Protein AF-A0A931LSV0-F1 (afdb_monomer)

Mean predicted aligned error: 19.26 Å

Organism: Fimbriimonas ginsengisoli (NCBI:txid1005039)

Structure (mmCIF, N/CA/C/O backbone):
data_AF-A0A931LSV0-F1
#
_entry.id   AF-A0A931LSV0-F1
#
loop_
_atom_site.group_PDB
_atom_site.i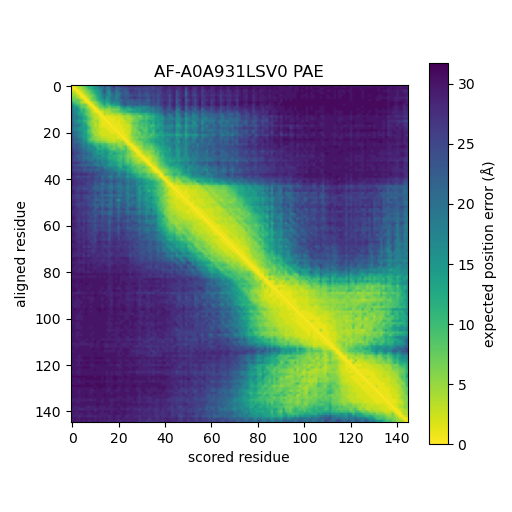d
_atom_site.type_symbol
_atom_site.label_atom_id
_atom_site.label_alt_id
_atom_site.label_comp_id
_atom_site.label_asym_id
_atom_site.label_entity_id
_atom_site.label_seq_id
_atom_site.pdbx_PDB_ins_code
_atom_site.Cartn_x
_atom_site.Cartn_y
_atom_site.Cartn_z
_atom_site.occupancy
_atom_site.B_iso_or_equiv
_atom_site.auth_seq_id
_atom_site.auth_comp_id
_atom_site.auth_asym_id
_atom_site.auth_atom_id
_atom_site.pdbx_PDB_model_num
ATOM 1 N N . MET A 1 1 ? -46.497 -49.890 15.957 1.00 51.28 1 MET A N 1
ATOM 2 C CA . MET A 1 1 ? -47.110 -49.093 17.035 1.00 51.28 1 MET A CA 1
ATOM 3 C C . MET A 1 1 ? -46.335 -47.790 17.133 1.00 51.28 1 MET A C 1
ATOM 5 O O . MET A 1 1 ? -45.161 -47.865 17.470 1.00 51.28 1 MET A O 1
ATOM 9 N N . PRO A 1 2 ? -46.895 -46.647 16.712 1.00 47.38 2 PRO A N 1
ATOM 10 C CA . PRO A 1 2 ? -46.235 -45.358 16.879 1.00 47.38 2 PRO A CA 1
ATOM 11 C C . PRO A 1 2 ? -46.492 -44.816 18.295 1.00 47.38 2 PRO A C 1
ATOM 13 O O . PRO A 1 2 ? -47.642 -44.703 18.708 1.00 47.38 2 PRO A O 1
ATOM 16 N N . GLU A 1 3 ? -45.421 -44.515 19.034 1.00 58.41 3 GLU A N 1
ATOM 17 C CA . GLU A 1 3 ? -45.463 -43.748 20.285 1.00 58.41 3 GLU A CA 1
ATOM 18 C C . GLU A 1 3 ? -45.896 -42.307 19.983 1.00 58.41 3 GLU A C 1
ATOM 20 O O . GLU A 1 3 ? -45.155 -41.527 19.376 1.00 58.41 3 GLU A O 1
ATOM 25 N N . GLU A 1 4 ? -47.107 -41.952 20.404 1.00 56.06 4 GLU A N 1
ATOM 26 C CA . GLU A 1 4 ? -47.554 -40.565 20.476 1.00 56.06 4 GLU A CA 1
ATOM 27 C C . GLU A 1 4 ? -46.750 -39.844 21.562 1.00 56.06 4 GLU A C 1
ATOM 29 O O . GLU A 1 4 ? -46.893 -40.108 22.755 1.00 56.06 4 GLU A O 1
ATOM 34 N N . ARG A 1 5 ? -45.878 -38.921 21.146 1.00 59.91 5 ARG A N 1
ATOM 35 C CA . ARG A 1 5 ? -45.239 -37.990 22.079 1.00 59.91 5 ARG A CA 1
ATOM 36 C C . ARG A 1 5 ? -46.310 -37.043 22.633 1.00 59.91 5 ARG A C 1
ATOM 38 O O . ARG A 1 5 ? -47.065 -36.482 21.833 1.00 59.91 5 ARG A O 1
ATOM 45 N N . PRO A 1 6 ? -46.369 -36.825 23.956 1.00 57.62 6 PRO A N 1
ATOM 46 C CA . PRO A 1 6 ? -47.333 -35.907 24.546 1.00 57.62 6 PRO A CA 1
ATOM 47 C C . PRO A 1 6 ? -47.087 -34.483 24.032 1.00 57.62 6 PRO A C 1
ATOM 49 O O . PRO A 1 6 ? -45.955 -33.991 24.030 1.00 57.62 6 PRO A O 1
ATOM 52 N N . ARG A 1 7 ? -48.161 -33.850 23.545 1.00 65.25 7 ARG A N 1
ATOM 53 C CA . ARG A 1 7 ? -48.168 -32.459 23.079 1.00 65.25 7 ARG A CA 1
ATOM 54 C C . ARG A 1 7 ? -47.848 -31.524 24.253 1.00 65.25 7 ARG A C 1
ATOM 56 O O .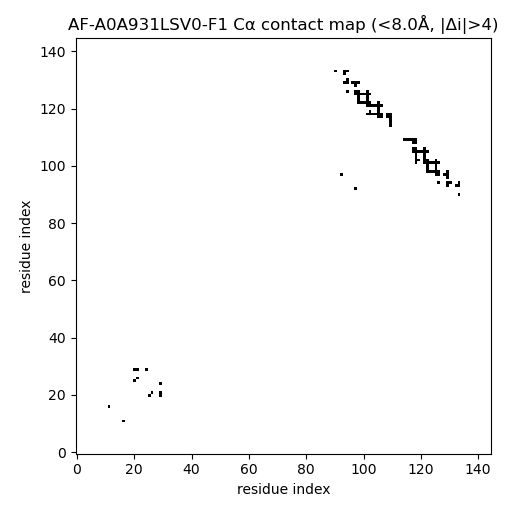 ARG A 1 7 ? -48.385 -31.735 25.339 1.00 65.25 7 ARG A O 1
ATOM 63 N N . PRO A 1 8 ? -46.991 -30.509 24.060 1.00 63.69 8 PRO A N 1
ATOM 64 C CA . PRO A 1 8 ? -46.803 -29.476 25.062 1.00 63.69 8 PRO A CA 1
ATOM 65 C C . PRO A 1 8 ? -48.047 -28.573 25.064 1.00 63.69 8 PRO A C 1
ATOM 67 O O . PRO A 1 8 ? -48.583 -28.297 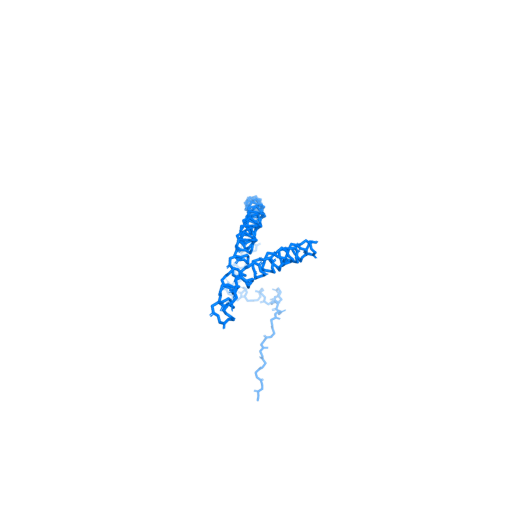23.996 1.00 63.69 8 PRO A O 1
ATOM 70 N N . GLU A 1 9 ? -48.446 -28.093 26.244 1.00 59.75 9 GLU A N 1
ATOM 71 C CA . GLU A 1 9 ? -49.415 -26.996 26.469 1.00 59.75 9 GLU A CA 1
ATOM 72 C C . GLU A 1 9 ? -50.876 -27.312 26.833 1.00 59.75 9 GLU A C 1
ATOM 74 O O . GLU A 1 9 ? -51.744 -26.486 26.577 1.00 59.75 9 GLU A O 1
ATOM 79 N N . ASP A 1 10 ? -51.156 -28.380 27.580 1.00 59.59 10 ASP A N 1
ATOM 80 C CA . ASP A 1 10 ? -52.282 -28.304 28.524 1.00 59.59 10 ASP A CA 1
ATOM 81 C C . ASP A 1 10 ? -51.723 -27.924 29.892 1.00 59.59 10 ASP A C 1
ATOM 83 O O . ASP A 1 10 ? -51.175 -28.748 30.630 1.00 59.59 10 ASP A O 1
ATOM 87 N N . LYS A 1 11 ? -51.801 -26.628 30.214 1.00 64.25 11 LYS A N 1
ATOM 88 C CA . LYS A 1 11 ? -51.672 -26.203 31.607 1.00 64.25 11 LYS A CA 1
ATOM 89 C C . LYS A 1 11 ? -52.802 -26.918 32.356 1.00 64.25 11 LYS A C 1
ATOM 91 O O . LYS A 1 11 ? -53.946 -26.784 31.920 1.00 64.25 11 LYS A O 1
ATOM 96 N N . PRO A 1 12 ? -52.506 -27.713 33.399 1.00 64.50 12 PRO A N 1
ATOM 97 C CA . PRO A 1 12 ? -53.549 -28.397 34.152 1.00 64.50 12 PRO A CA 1
ATOM 98 C C . PRO A 1 12 ? -54.588 -27.361 34.574 1.00 64.50 12 PRO A C 1
ATOM 100 O O . PRO A 1 12 ? -54.211 -26.271 35.008 1.00 64.50 12 PRO A O 1
ATOM 103 N N . SER A 1 13 ? -55.870 -27.671 34.371 1.00 71.56 13 SER A N 1
ATOM 104 C CA . SER A 1 13 ? -56.939 -26.761 34.768 1.00 71.56 13 SER A CA 1
ATOM 105 C C . SER A 1 13 ? -56.839 -26.490 36.265 1.00 71.56 13 SER A C 1
ATOM 107 O O . SER A 1 13 ? -56.365 -27.341 37.027 1.00 71.56 13 SER A O 1
ATOM 109 N N . ASP A 1 14 ? -57.288 -25.311 36.687 1.00 75.88 14 ASP A N 1
ATOM 110 C CA . ASP A 1 14 ? -57.205 -24.889 38.087 1.00 75.88 14 ASP A CA 1
ATOM 111 C C . ASP A 1 14 ? -57.830 -25.939 39.027 1.00 75.88 14 ASP A C 1
ATOM 113 O O . ASP A 1 14 ? -57.267 -26.252 40.071 1.00 75.88 14 ASP A O 1
ATOM 117 N N . GLU A 1 15 ? -58.897 -26.615 38.584 1.00 78.69 15 GLU A N 1
ATOM 118 C CA . GLU A 1 15 ? -59.549 -27.716 39.309 1.00 78.69 15 GLU A CA 1
ATOM 119 C C . GLU A 1 15 ? -58.660 -28.962 39.495 1.00 78.69 15 GLU A C 1
ATOM 121 O O . GLU A 1 15 ? -58.730 -29.651 40.518 1.00 78.69 15 GLU A O 1
ATOM 126 N N . GLU A 1 16 ? -57.829 -29.305 38.506 1.00 77.56 16 GLU A N 1
ATOM 127 C CA . GLU A 1 16 ? -56.928 -30.458 38.596 1.00 77.56 16 GLU A CA 1
ATOM 128 C C . GLU A 1 16 ? -55.702 -30.139 39.460 1.00 77.56 16 GLU A C 1
ATOM 130 O O . GLU A 1 16 ? -55.221 -30.993 40.213 1.00 77.56 16 GLU A O 1
ATOM 135 N N . LEU A 1 17 ? -55.236 -28.891 39.394 1.00 75.06 17 LEU A N 1
ATOM 136 C CA . LEU A 1 17 ? -54.217 -28.340 40.282 1.00 75.06 17 LEU A 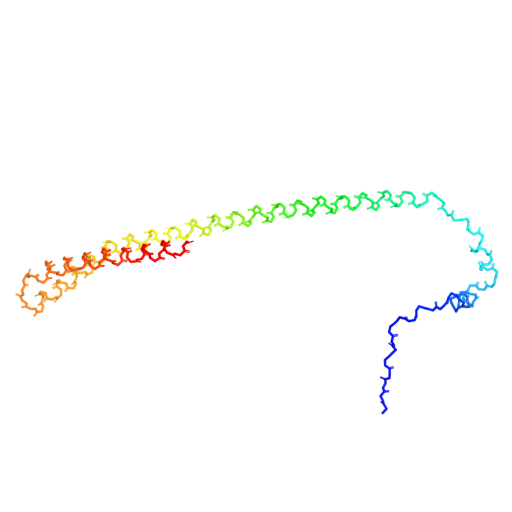CA 1
ATOM 137 C C . LEU A 1 17 ? -54.692 -28.350 41.734 1.00 75.06 17 LEU A C 1
ATOM 139 O O . LEU A 1 17 ? -53.973 -28.860 42.593 1.00 75.06 17 LEU A O 1
ATOM 143 N N . GLU A 1 18 ? -55.914 -27.883 41.992 1.00 72.44 18 GLU A N 1
ATOM 144 C CA . GLU A 1 18 ? -56.540 -27.916 43.313 1.00 72.44 18 GLU A CA 1
ATOM 145 C C . GLU A 1 18 ? -56.631 -29.344 43.844 1.00 72.44 18 GLU A C 1
ATOM 147 O O . GLU A 1 18 ? -56.149 -29.610 44.941 1.00 72.44 18 GLU A O 1
ATOM 152 N N . ARG A 1 19 ? -57.119 -30.306 43.048 1.00 78.06 19 ARG A N 1
ATOM 153 C CA . ARG A 1 19 ? -57.176 -31.719 43.467 1.00 78.06 19 ARG A CA 1
ATOM 154 C C . ARG A 1 19 ? -55.811 -32.293 43.833 1.00 78.06 19 ARG A C 1
ATOM 156 O O . ARG A 1 19 ? -55.700 -33.026 44.816 1.00 78.06 19 ARG A O 1
ATOM 163 N N . ARG A 1 20 ? -54.769 -31.990 43.053 1.00 77.06 20 ARG A N 1
ATOM 164 C CA . ARG A 1 20 ? -53.399 -32.456 43.333 1.00 77.06 20 ARG A CA 1
ATOM 165 C C . ARG A 1 20 ? -52.820 -31.784 44.577 1.00 77.06 20 ARG A C 1
ATOM 167 O O . ARG A 1 20 ? -52.158 -32.456 45.363 1.00 77.06 20 ARG A O 1
ATOM 174 N N . LEU A 1 21 ? -53.098 -30.498 44.778 1.00 73.75 21 LEU A N 1
ATOM 175 C CA . LEU A 1 21 ? -52.712 -29.745 45.971 1.00 73.75 21 LEU A CA 1
ATOM 176 C C . LEU A 1 21 ? -53.403 -30.297 47.223 1.00 73.75 21 LEU A C 1
ATOM 178 O O . LEU A 1 21 ? -52.726 -30.591 48.207 1.00 73.75 21 LEU A O 1
ATOM 182 N N . THR A 1 22 ? -54.716 -30.531 47.168 1.00 74.06 22 THR A N 1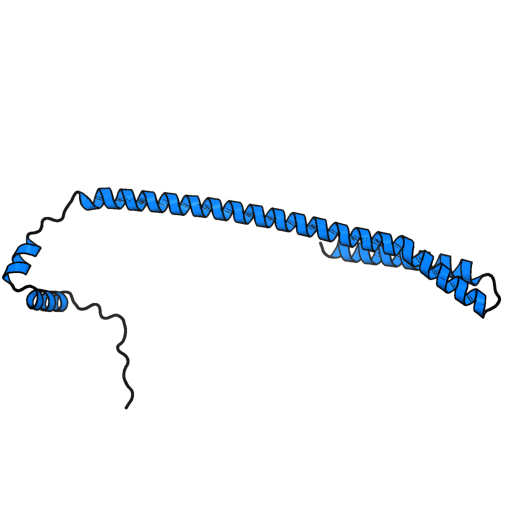
ATOM 183 C CA . THR A 1 22 ? -55.487 -31.149 48.259 1.00 74.06 22 THR A CA 1
ATOM 184 C C . THR A 1 22 ? -54.966 -32.544 48.599 1.00 74.06 22 THR A C 1
ATOM 186 O O . THR A 1 22 ? -54.858 -32.887 49.774 1.00 74.06 22 THR A O 1
ATOM 189 N N . ALA A 1 23 ? -54.582 -33.333 47.591 1.00 79.50 23 ALA A N 1
ATOM 190 C CA . ALA A 1 23 ? -54.022 -34.667 47.792 1.00 79.50 23 ALA A CA 1
ATOM 191 C C . ALA A 1 23 ? -52.611 -34.662 48.414 1.00 79.50 23 ALA A C 1
ATOM 193 O O . ALA A 1 23 ? -52.260 -35.611 49.111 1.00 79.50 23 ALA A O 1
ATOM 194 N N . LEU A 1 24 ? -51.801 -33.626 48.164 1.00 74.44 24 LEU A N 1
ATOM 195 C CA . LEU A 1 24 ? -50.420 -33.532 48.656 1.00 74.44 24 LEU A CA 1
ATOM 196 C C . LEU A 1 24 ? -50.303 -32.886 50.043 1.00 74.44 24 LEU A C 1
ATOM 198 O O . LEU A 1 24 ? -49.430 -33.285 50.809 1.00 74.44 24 LEU A O 1
ATOM 202 N N . LEU A 1 25 ? -51.152 -31.905 50.361 1.00 72.25 25 LEU A N 1
ATOM 203 C CA . LEU A 1 25 ? -51.079 -31.134 51.611 1.00 72.25 25 LEU A CA 1
ATOM 204 C C . LEU A 1 25 ? -52.144 -31.518 52.652 1.00 72.25 25 LEU A C 1
ATOM 206 O O . LEU A 1 25 ? -51.995 -31.188 53.824 1.00 72.25 25 LEU A O 1
ATOM 210 N N . GLY A 1 26 ? -53.200 -32.242 52.264 1.00 63.25 26 GLY A N 1
ATOM 211 C CA . GLY A 1 26 ? -54.346 -32.514 53.136 1.00 63.25 26 GLY A CA 1
ATOM 212 C C . GLY A 1 26 ? -55.246 -31.283 53.334 1.00 63.25 26 GLY A C 1
ATOM 213 O O . GLY A 1 26 ? -54.794 -30.137 53.316 1.00 63.25 26 GLY A O 1
ATOM 214 N N . GLU A 1 27 ? -56.553 -31.507 53.521 1.00 60.97 27 GLU A N 1
ATOM 215 C CA . GLU A 1 27 ? -57.572 -30.438 53.626 1.00 60.97 27 GLU A CA 1
ATOM 216 C C . GLU A 1 27 ? -57.280 -29.413 54.738 1.00 60.97 27 GLU A C 1
ATOM 218 O O . GLU A 1 27 ? -57.638 -28.241 54.611 1.00 60.97 27 GLU A O 1
ATOM 223 N N . SER A 1 28 ? -56.592 -29.825 55.808 1.00 58.19 28 SER A N 1
ATOM 224 C CA . SER A 1 28 ? -56.261 -28.962 56.946 1.00 58.19 28 SER A CA 1
ATOM 225 C C . SER A 1 28 ? -55.200 -27.904 56.636 1.00 58.19 28 SER A C 1
ATOM 227 O O . SER A 1 28 ? -55.244 -26.825 57.222 1.00 58.19 28 SER A O 1
ATOM 229 N N . GLU A 1 29 ? -54.266 -28.178 55.721 1.00 56.97 29 GLU A N 1
ATOM 230 C CA . GLU A 1 29 ? -53.190 -27.234 55.379 1.00 56.97 29 GLU A CA 1
ATOM 231 C C . GLU A 1 29 ? -53.573 -26.330 54.199 1.00 56.97 29 GLU A C 1
ATOM 233 O O . GLU A 1 29 ? -53.164 -25.169 54.152 1.00 56.97 29 GLU A O 1
ATOM 238 N N . LEU A 1 30 ? -54.453 -26.793 53.301 1.00 57.97 30 LEU A N 1
ATOM 239 C CA . LEU A 1 30 ? -55.036 -25.942 52.254 1.00 57.97 30 LEU A CA 1
ATOM 240 C C . LEU A 1 30 ? -55.853 -24.783 52.841 1.00 57.97 30 LEU A C 1
ATOM 242 O O . LEU A 1 30 ? -55.741 -23.648 52.380 1.00 57.97 30 LEU A O 1
ATOM 246 N N . GLY A 1 31 ? -56.639 -25.055 53.888 1.00 60.78 31 GLY A N 1
ATOM 247 C CA . GLY A 1 31 ? -57.397 -24.023 54.601 1.00 60.78 31 GLY A CA 1
ATOM 248 C C . GLY A 1 31 ? -56.515 -23.022 55.359 1.00 60.78 31 GLY A C 1
ATOM 249 O O . GLY A 1 31 ? -56.950 -21.896 55.611 1.00 60.78 31 GLY A O 1
ATOM 250 N N . ALA A 1 32 ? -55.280 -23.407 55.700 1.00 57.81 32 ALA A N 1
ATOM 251 C CA . ALA A 1 32 ? -54.290 -22.531 56.323 1.00 57.81 32 ALA A CA 1
ATOM 252 C C . ALA A 1 32 ? -53.575 -21.643 55.287 1.00 57.81 32 ALA A C 1
ATOM 254 O O . ALA A 1 32 ? -53.392 -20.453 55.530 1.00 57.81 32 ALA A O 1
ATOM 255 N N . LEU A 1 33 ? -53.250 -22.181 54.104 1.00 58.47 33 LEU A N 1
ATOM 256 C CA . LEU A 1 33 ? -52.645 -21.419 53.004 1.00 58.47 33 LEU A CA 1
ATOM 257 C C . LEU A 1 33 ? -53.619 -20.420 52.361 1.00 58.47 33 LEU A C 1
ATOM 259 O O . LEU A 1 33 ? -53.203 -19.319 52.002 1.00 58.47 33 LEU A O 1
ATOM 263 N N . ALA A 1 34 ? -54.911 -20.755 52.281 1.00 62.41 34 ALA A N 1
ATOM 264 C CA . ALA A 1 34 ? -55.960 -19.854 51.790 1.00 62.41 34 ALA A CA 1
ATOM 265 C C . ALA A 1 34 ? -56.202 -18.633 52.702 1.00 62.41 34 ALA A C 1
ATOM 267 O O . ALA A 1 34 ? -56.807 -17.652 52.277 1.00 62.41 34 ALA A O 1
ATOM 268 N N . GLN A 1 35 ? -55.725 -18.685 53.949 1.00 59.19 35 GLN A N 1
ATOM 269 C CA . GLN A 1 35 ? -55.786 -17.580 54.909 1.00 59.19 35 GLN A CA 1
ATOM 270 C C . GLN A 1 35 ? -54.489 -16.769 54.974 1.00 59.19 35 GLN A C 1
ATOM 272 O O . GLN A 1 35 ? -54.395 -15.849 55.786 1.00 59.19 35 GLN A O 1
ATOM 277 N N . THR A 1 36 ? -53.496 -17.071 54.131 1.00 59.06 36 THR A N 1
ATOM 278 C CA . THR A 1 36 ? -52.290 -16.246 54.039 1.00 59.06 36 THR A CA 1
ATOM 279 C C . THR A 1 36 ? -52.684 -14.906 53.416 1.00 59.06 36 THR A C 1
ATOM 281 O O . THR A 1 36 ? -53.098 -14.889 52.254 1.00 59.06 36 THR A O 1
ATOM 284 N N . PRO A 1 37 ? -52.618 -13.781 54.151 1.00 62.50 37 PRO A N 1
ATOM 285 C CA . PRO A 1 37 ? -52.911 -12.486 53.559 1.00 62.50 37 PRO A CA 1
ATOM 286 C C . PRO A 1 37 ? -51.937 -12.248 52.394 1.00 62.50 37 PRO A C 1
ATOM 288 O O . PRO A 1 37 ? -50.749 -12.555 52.544 1.00 62.50 37 PRO A O 1
ATOM 291 N N . PRO A 1 38 ? -52.401 -11.729 51.239 1.00 61.03 38 PRO A N 1
ATOM 292 C CA . PRO A 1 38 ? -51.496 -11.329 50.168 1.00 61.03 38 PRO A CA 1
ATOM 293 C C . PRO A 1 38 ? -50.531 -10.309 50.763 1.00 61.03 38 PRO A C 1
ATOM 295 O O . PRO A 1 38 ? -50.981 -9.296 51.290 1.00 61.03 38 PRO A O 1
ATOM 298 N N . ALA A 1 39 ? -49.236 -10.628 50.780 1.00 60.41 39 ALA A N 1
ATOM 299 C CA . ALA A 1 39 ? -48.215 -9.788 51.387 1.00 60.41 39 ALA A CA 1
ATOM 300 C C . ALA A 1 39 ? -48.094 -8.493 50.562 1.00 60.41 39 ALA A C 1
ATOM 302 O O . ALA A 1 39 ? -47.494 -8.530 49.492 1.00 60.41 39 ALA A O 1
ATOM 303 N N . PRO A 1 40 ? -48.659 -7.361 51.017 1.00 59.91 40 PRO A N 1
ATOM 304 C CA . PRO A 1 40 ? -48.805 -6.175 50.178 1.00 59.91 40 PRO A CA 1
ATOM 305 C C . PRO A 1 40 ? -47.497 -5.380 50.042 1.00 59.91 40 PRO A C 1
ATOM 307 O O . PRO A 1 40 ? -47.359 -4.599 49.111 1.00 59.91 40 PRO A O 1
ATOM 310 N N . ASP A 1 41 ? -46.523 -5.620 50.925 1.00 60.62 41 ASP A N 1
ATOM 311 C CA . ASP A 1 41 ? -45.259 -4.872 50.974 1.00 60.62 41 ASP A CA 1
ATOM 312 C C . ASP A 1 41 ? -44.122 -5.520 50.163 1.00 60.62 41 ASP A C 1
ATOM 314 O O . ASP A 1 41 ? -43.120 -4.872 49.868 1.00 60.62 41 ASP A O 1
ATOM 318 N N . LEU A 1 42 ? -44.243 -6.803 49.797 1.00 60.19 42 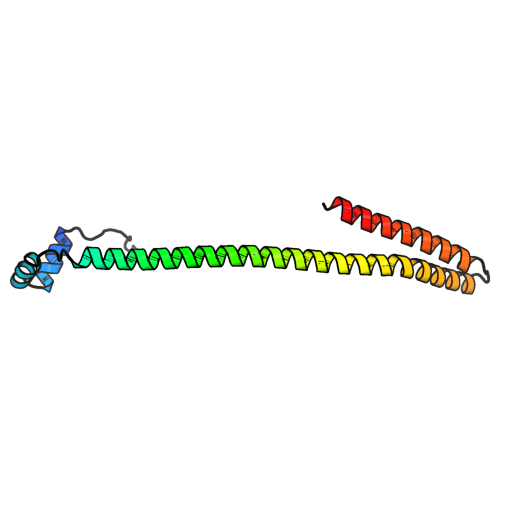LEU A N 1
ATOM 319 C CA . LEU A 1 42 ? -43.189 -7.497 49.046 1.00 60.19 42 LEU A CA 1
ATOM 320 C C . LEU A 1 42 ? -43.168 -7.087 47.573 1.00 60.19 42 LEU A C 1
ATOM 322 O O . LEU A 1 42 ? -42.096 -7.071 46.976 1.00 60.19 42 LEU A O 1
ATOM 326 N N . ASP A 1 43 ? -44.318 -6.733 47.002 1.00 73.56 43 ASP A N 1
ATOM 327 C CA . ASP A 1 43 ? -44.432 -6.434 45.575 1.00 73.56 43 ASP A CA 1
ATOM 328 C C . ASP A 1 43 ? -43.758 -5.102 45.208 1.00 73.56 43 ASP A C 1
ATOM 330 O O . ASP A 1 43 ? -43.030 -5.051 44.217 1.00 73.56 43 ASP A O 1
ATOM 334 N N . GLU A 1 44 ? -43.892 -4.056 46.033 1.00 78.62 44 GLU A N 1
ATOM 335 C CA . GLU A 1 44 ? -43.271 -2.745 45.773 1.00 78.62 44 GLU A CA 1
ATOM 336 C C . GLU A 1 44 ? -41.735 -2.795 45.840 1.00 78.62 44 GLU A C 1
ATOM 338 O O . GLU A 1 44 ? -41.059 -2.311 44.928 1.00 78.62 44 GLU A O 1
ATOM 343 N N . GLU A 1 45 ? -41.156 -3.429 46.868 1.00 76.12 45 GLU A N 1
ATOM 344 C CA . GLU A 1 45 ? -39.693 -3.533 46.998 1.00 76.12 45 GLU A CA 1
ATOM 345 C C . GLU A 1 45 ? -39.091 -4.411 45.884 1.00 76.12 45 GLU A C 1
ATOM 347 O O . GLU A 1 45 ? -37.988 -4.158 45.381 1.00 76.12 45 GLU A O 1
ATOM 352 N N . PHE A 1 46 ? -39.818 -5.449 45.461 1.00 81.62 46 PHE A N 1
ATOM 353 C CA . PHE A 1 46 ? -39.392 -6.308 44.362 1.00 81.62 46 PHE A CA 1
ATOM 354 C C . PHE A 1 46 ? -39.466 -5.578 43.021 1.00 81.62 46 PHE A C 1
ATOM 356 O O . PHE A 1 46 ? -38.530 -5.669 42.222 1.00 81.62 46 PHE A O 1
ATOM 363 N N . GLU A 1 47 ? -40.528 -4.810 42.785 1.00 81.06 47 GLU A N 1
ATOM 364 C CA . GLU A 1 47 ? -40.694 -4.016 41.571 1.00 81.06 47 GLU A CA 1
ATOM 365 C C . GLU A 1 47 ? -39.606 -2.937 41.454 1.00 81.06 47 GLU A C 1
ATOM 367 O O . GLU A 1 47 ? -39.022 -2.749 40.382 1.00 81.06 47 GLU A O 1
ATOM 372 N N . GLU A 1 48 ? -39.237 -2.300 42.568 1.00 84.69 48 GLU A N 1
ATOM 373 C CA . GLU A 1 48 ? -38.160 -1.309 42.614 1.00 84.69 48 GLU A CA 1
ATOM 374 C C . GLU A 1 48 ? -36.783 -1.936 42.318 1.00 84.69 48 GLU A C 1
ATOM 376 O O . GLU A 1 48 ? -35.990 -1.399 41.532 1.00 84.69 48 GLU A O 1
ATOM 381 N N . ARG A 1 49 ? -36.511 -3.136 42.853 1.00 79.94 49 ARG A N 1
ATOM 382 C CA . ARG A 1 49 ? -35.289 -3.900 42.536 1.00 79.94 49 ARG A CA 1
ATOM 383 C C . ARG A 1 49 ? -35.243 -4.349 41.078 1.00 79.94 49 ARG A C 1
ATOM 385 O O . ARG A 1 49 ? -34.177 -4.282 40.460 1.00 79.94 49 ARG A O 1
ATOM 392 N N . VAL A 1 50 ? -36.369 -4.790 40.516 1.00 85.25 50 VAL A N 1
ATOM 393 C CA . VAL A 1 50 ? -36.466 -5.202 39.108 1.00 85.25 50 VAL A CA 1
ATOM 394 C C . VAL A 1 50 ? -36.210 -4.013 38.182 1.00 85.25 50 VAL A C 1
ATOM 396 O O . VAL A 1 50 ? -35.389 -4.134 37.269 1.00 85.25 50 VAL A O 1
ATOM 399 N N . ARG A 1 51 ? -36.799 -2.842 38.462 1.00 85.25 51 ARG A N 1
ATOM 400 C CA . ARG A 1 51 ? -36.528 -1.603 37.709 1.00 85.25 51 ARG A CA 1
ATOM 401 C C . ARG A 1 51 ? -35.051 -1.211 37.771 1.00 85.25 51 ARG A C 1
ATOM 403 O O . ARG A 1 51 ? -34.442 -0.950 36.736 1.00 85.25 51 ARG A O 1
ATOM 410 N N . GLY A 1 52 ? -34.427 -1.286 38.949 1.00 84.06 52 GLY A N 1
ATOM 411 C CA . GLY A 1 52 ? -32.999 -0.991 39.106 1.00 84.06 52 GLY A CA 1
ATOM 412 C C . GLY A 1 52 ? -32.069 -1.937 38.330 1.00 84.06 52 GLY A C 1
ATOM 413 O O . GLY A 1 52 ? -30.999 -1.528 37.869 1.00 84.06 52 GLY A O 1
ATOM 414 N N . ILE A 1 53 ? -32.457 -3.204 38.156 1.00 84.88 53 ILE A N 1
ATOM 415 C CA . ILE A 1 53 ? -31.724 -4.162 37.312 1.00 84.88 53 ILE A CA 1
ATOM 416 C C . ILE A 1 53 ? -31.918 -3.826 35.830 1.00 84.88 53 ILE A C 1
ATOM 418 O O . ILE A 1 53 ? -30.951 -3.871 35.065 1.00 84.88 53 ILE A O 1
ATOM 422 N N . GLN A 1 54 ? -33.136 -3.463 35.436 1.00 83.38 54 GLN A N 1
ATOM 423 C CA . GLN A 1 54 ? -33.482 -3.132 34.058 1.00 83.38 54 GLN A CA 1
ATOM 424 C C . GLN A 1 54 ? -32.737 -1.879 33.569 1.00 83.38 54 GLN A C 1
ATOM 426 O O . GLN A 1 54 ? -32.096 -1.932 32.520 1.00 83.38 54 GLN A O 1
ATOM 431 N N . ASP A 1 55 ? -32.679 -0.820 34.380 1.00 86.44 55 ASP A N 1
ATOM 432 C CA . ASP A 1 55 ? -31.928 0.410 34.075 1.00 86.44 55 ASP A CA 1
ATOM 433 C C . ASP A 1 55 ? -30.417 0.156 33.931 1.00 86.44 55 ASP A C 1
ATOM 435 O O . ASP A 1 55 ? -29.732 0.684 33.043 1.00 86.44 55 ASP A O 1
ATOM 439 N N . ARG A 1 56 ? -29.858 -0.706 34.790 1.00 82.06 56 ARG A N 1
ATOM 440 C CA . ARG A 1 56 ? -28.447 -1.114 34.696 1.00 82.06 56 ARG A CA 1
ATOM 441 C C . ARG A 1 56 ? -28.184 -1.946 33.446 1.00 82.06 56 ARG A C 1
ATOM 443 O O . ARG A 1 56 ? -27.158 -1.756 32.798 1.00 82.06 56 ARG A O 1
ATOM 450 N N . ALA A 1 57 ? -29.092 -2.850 33.091 1.00 80.19 57 ALA A N 1
ATOM 451 C CA . ALA A 1 57 ? -28.972 -3.642 31.874 1.00 80.19 57 ALA A CA 1
ATOM 452 C C . ALA A 1 57 ? -29.031 -2.752 30.624 1.00 80.19 57 ALA A C 1
ATOM 454 O O . ALA A 1 57 ? -28.199 -2.901 29.729 1.00 80.19 57 ALA A O 1
ATOM 455 N N . GLN A 1 58 ? -29.949 -1.784 30.598 1.00 83.31 58 GLN A N 1
ATOM 456 C CA . GLN A 1 58 ? -30.138 -0.873 29.473 1.00 83.31 58 GLN A CA 1
ATOM 457 C C . GLN A 1 58 ? -28.925 0.046 29.280 1.00 83.31 58 GLN A C 1
ATOM 459 O O . GLN A 1 58 ? -28.356 0.098 28.191 1.00 83.31 58 GLN A O 1
ATOM 464 N N . SER A 1 59 ? -28.426 0.655 30.359 1.00 79.00 59 SER A N 1
ATOM 465 C CA . SER A 1 59 ? -27.218 1.494 30.314 1.00 79.00 59 SER A CA 1
ATOM 466 C C . SER A 1 59 ? -25.946 0.719 29.936 1.00 79.00 59 SER A C 1
ATOM 468 O O . SER A 1 59 ? -25.053 1.259 29.275 1.00 79.00 59 SER A O 1
ATOM 470 N N . LEU A 1 60 ? -25.836 -0.561 30.305 1.00 75.19 60 LEU A N 1
ATOM 471 C CA . LEU A 1 60 ? -24.748 -1.428 29.842 1.00 75.19 60 LEU A CA 1
ATOM 472 C C . LEU A 1 60 ? -24.878 -1.781 28.359 1.00 75.19 60 LEU A C 1
ATOM 474 O O . LEU A 1 60 ? -23.856 -1.904 27.677 1.00 75.19 60 LEU A O 1
ATOM 478 N N . HIS A 1 61 ? -26.103 -1.937 27.857 1.00 77.75 61 HIS A N 1
ATOM 479 C CA . HIS A 1 61 ? -26.353 -2.197 26.446 1.00 77.75 61 HIS A CA 1
ATOM 480 C C . HIS A 1 61 ? -25.992 -0.990 25.585 1.00 77.75 61 HIS A C 1
ATOM 482 O O . HIS A 1 61 ? -25.197 -1.136 24.659 1.00 77.75 61 HIS A O 1
ATOM 488 N N . GLU A 1 62 ? -26.438 0.204 25.970 1.00 78.12 62 GLU A N 1
ATOM 489 C CA . GLU A 1 62 ? -26.095 1.455 25.288 1.00 78.12 62 GLU A CA 1
ATOM 490 C C . GLU A 1 62 ? -24.581 1.696 25.261 1.00 78.12 62 GLU A C 1
ATOM 492 O O . GLU A 1 62 ? -24.016 2.016 24.216 1.00 78.12 62 GLU A O 1
ATOM 497 N N . ARG A 1 63 ? -23.883 1.459 26.383 1.00 76.06 63 ARG A N 1
ATOM 498 C CA . ARG A 1 63 ? -22.413 1.574 26.449 1.00 76.06 63 ARG A CA 1
ATOM 499 C C . ARG A 1 63 ? -21.687 0.530 25.606 1.00 76.06 63 ARG A C 1
ATOM 501 O O . ARG A 1 63 ? -20.581 0.789 25.135 1.00 76.06 63 ARG A O 1
ATOM 508 N N . ARG A 1 64 ? -22.239 -0.677 25.461 1.00 74.12 64 ARG A N 1
ATOM 509 C CA . ARG A 1 64 ? -21.667 -1.703 24.576 1.00 74.12 64 ARG A CA 1
ATOM 510 C C . ARG A 1 64 ? -21.882 -1.342 23.118 1.00 74.12 64 ARG A C 1
ATOM 512 O O . ARG A 1 64 ? -20.957 -1.491 22.331 1.00 74.12 64 ARG A O 1
ATOM 519 N N . GLU A 1 65 ? -23.064 -0.852 22.777 1.00 75.81 65 GLU A N 1
ATOM 520 C CA . GLU A 1 65 ? -23.397 -0.451 21.419 1.00 75.81 65 GLU A CA 1
ATOM 521 C C . GLU A 1 65 ? -22.582 0.773 20.984 1.00 75.81 65 GLU A C 1
ATOM 523 O O . GLU A 1 65 ? -22.035 0.787 19.883 1.00 75.81 65 GLU A O 1
ATOM 528 N N . SER A 1 66 ? -22.398 1.758 21.869 1.00 73.38 66 SER A N 1
ATOM 529 C CA . SER A 1 66 ? -21.542 2.916 21.595 1.00 73.38 66 SER A CA 1
ATOM 530 C C . SER A 1 66 ? -20.085 2.502 21.363 1.00 73.38 66 SER A C 1
ATOM 532 O O . SER A 1 66 ? -19.478 2.926 20.382 1.00 73.38 66 SER A O 1
ATOM 534 N N . LYS A 1 67 ? -19.547 1.605 22.202 1.00 73.12 67 LYS A N 1
ATOM 535 C CA . LYS A 1 67 ? -18.184 1.070 22.054 1.00 73.12 67 LYS A CA 1
ATOM 536 C C . LYS A 1 67 ? -18.019 0.199 20.812 1.00 73.12 67 LYS A C 1
ATOM 538 O O . LYS A 1 67 ? -16.969 0.244 20.183 1.00 73.12 67 LYS A O 1
ATOM 543 N N . ALA A 1 68 ? -19.033 -0.584 20.448 1.00 71.94 68 ALA A N 1
ATOM 544 C CA . ALA A 1 68 ? -19.016 -1.380 19.224 1.00 71.94 68 ALA A CA 1
ATOM 545 C C . ALA A 1 68 ? -18.985 -0.476 17.983 1.00 71.94 68 ALA A C 1
ATOM 547 O O . ALA A 1 68 ? -18.174 -0.697 17.089 1.00 71.94 68 ALA A O 1
ATOM 548 N N . ARG A 1 69 ? -19.792 0.594 17.969 1.00 70.31 69 ARG A N 1
ATOM 549 C CA . ARG A 1 69 ? -19.796 1.590 16.887 1.00 70.31 69 ARG A CA 1
ATOM 550 C C . ARG A 1 69 ? -18.477 2.367 16.792 1.00 70.31 69 ARG A C 1
ATOM 552 O O . ARG A 1 69 ? -18.031 2.660 15.687 1.00 70.31 69 ARG A O 1
ATOM 559 N N . GLU A 1 70 ? -17.844 2.703 17.916 1.00 68.75 70 GLU A N 1
ATOM 560 C CA . GLU A 1 70 ? -16.506 3.320 17.924 1.00 68.75 70 GLU A CA 1
ATOM 561 C C . GLU A 1 70 ? -15.428 2.359 17.410 1.00 68.75 70 GLU A C 1
ATOM 563 O O . GLU A 1 70 ? -14.654 2.734 16.532 1.00 68.75 70 GLU A O 1
ATOM 568 N N . ALA A 1 71 ? -15.431 1.104 17.868 1.00 66.31 71 ALA A N 1
ATOM 569 C CA . ALA A 1 71 ? -14.487 0.088 17.409 1.00 66.31 71 ALA A CA 1
ATOM 570 C C . ALA A 1 71 ? -14.646 -0.228 15.911 1.00 66.31 71 ALA A C 1
ATOM 572 O O . ALA A 1 71 ? -13.654 -0.434 15.214 1.00 66.31 71 ALA A O 1
ATOM 573 N N . GLU A 1 72 ? -15.874 -0.236 15.384 1.00 64.25 72 GLU A N 1
ATOM 574 C CA . GLU A 1 72 ? -16.116 -0.370 13.943 1.00 64.25 72 GLU A CA 1
ATOM 575 C C . GLU A 1 72 ? -15.555 0.814 13.149 1.00 64.25 72 GLU A C 1
ATOM 577 O O . GLU A 1 72 ? -14.979 0.606 12.080 1.00 64.25 72 GLU A O 1
ATOM 582 N N . ARG A 1 73 ? -15.672 2.045 13.663 1.00 63.31 73 ARG A N 1
ATOM 583 C CA . ARG A 1 73 ? -15.085 3.234 13.025 1.00 63.31 73 ARG A CA 1
ATOM 584 C C . ARG A 1 73 ? -13.560 3.195 13.039 1.00 63.31 73 ARG A C 1
ATOM 586 O O . ARG A 1 73 ? -12.955 3.455 12.004 1.00 63.31 73 ARG A O 1
ATOM 593 N N . GLU A 1 74 ? -12.940 2.828 14.158 1.00 62.38 74 GLU A N 1
ATOM 594 C CA . GLU A 1 74 ? -11.482 2.658 14.233 1.00 62.38 74 GLU A CA 1
ATOM 595 C C . GLU A 1 74 ? -10.990 1.570 13.271 1.00 62.38 74 GLU A C 1
ATOM 597 O O . GLU A 1 74 ? -10.048 1.797 12.516 1.00 62.38 74 GLU A O 1
ATOM 602 N N . GLN A 1 75 ? -11.674 0.423 13.202 1.00 61.38 75 GLN A N 1
ATOM 603 C CA . GLN A 1 75 ? -11.327 -0.643 12.256 1.00 61.38 75 GLN A CA 1
ATOM 604 C C . GLN A 1 75 ? -11.492 -0.224 10.788 1.00 61.38 75 GLN A C 1
ATOM 606 O O . GLN A 1 75 ? -10.734 -0.683 9.929 1.00 61.38 75 GLN A O 1
ATOM 611 N N . GLN A 1 76 ? -12.479 0.620 10.470 1.00 59.41 76 GLN A N 1
ATOM 612 C CA . GLN A 1 76 ? -12.643 1.181 9.126 1.00 59.41 76 GLN A CA 1
ATOM 613 C C . GLN A 1 76 ? -11.496 2.138 8.779 1.00 59.41 76 GLN A C 1
ATOM 615 O O . GLN A 1 76 ? -10.917 2.008 7.700 1.00 59.41 76 GLN A O 1
ATOM 620 N N . LEU A 1 77 ? -11.108 3.015 9.708 1.00 59.38 77 LEU A N 1
ATOM 621 C CA . LEU A 1 77 ? -9.981 3.937 9.538 1.00 59.38 77 LEU A CA 1
ATOM 622 C C . LEU A 1 77 ? -8.649 3.190 9.365 1.00 59.38 77 LEU A C 1
ATOM 624 O O . LEU A 1 77 ? -7.882 3.501 8.454 1.00 59.38 77 LEU A O 1
ATOM 628 N N . ASP A 1 78 ? -8.403 2.146 10.159 1.00 59.12 78 ASP A N 1
ATOM 629 C CA . ASP A 1 78 ? -7.199 1.315 10.038 1.00 59.12 78 ASP A CA 1
ATOM 630 C C . ASP A 1 78 ? -7.154 0.541 8.713 1.00 59.12 78 ASP A C 1
ATOM 632 O O . ASP A 1 78 ? -6.096 0.431 8.080 1.00 59.12 78 ASP A O 1
ATOM 636 N N . ARG A 1 79 ? -8.300 0.035 8.235 1.00 60.16 79 ARG A N 1
ATOM 637 C CA . ARG A 1 79 ? -8.400 -0.625 6.919 1.00 60.16 79 ARG A CA 1
ATOM 638 C C . ARG A 1 79 ? -8.188 0.343 5.760 1.00 60.16 79 ARG A C 1
ATOM 640 O O . ARG A 1 79 ? -7.584 -0.043 4.759 1.00 60.16 79 ARG A O 1
ATOM 647 N N . GLU A 1 80 ? -8.674 1.575 5.860 1.00 59.16 80 GLU A N 1
ATOM 648 C CA . GLU A 1 80 ? -8.431 2.607 4.847 1.00 59.16 80 GLU A CA 1
ATOM 649 C C . GLU A 1 80 ? -6.961 3.038 4.827 1.00 59.16 80 GLU A C 1
ATOM 651 O O . GLU A 1 80 ? -6.360 3.122 3.754 1.00 59.16 80 GLU A O 1
ATOM 656 N N . SER A 1 81 ? -6.354 3.208 6.003 1.00 59.50 81 SER A N 1
ATOM 657 C CA . SER A 1 81 ? -4.946 3.589 6.146 1.00 59.50 81 SER A CA 1
ATOM 658 C C . SER A 1 81 ? -4.000 2.508 5.598 1.00 59.50 81 SER A C 1
ATOM 660 O O . SER A 1 81 ? -3.108 2.788 4.791 1.00 59.50 81 SER A O 1
ATOM 662 N N . SER A 1 82 ? -4.252 1.237 5.927 1.00 62.91 82 SER A N 1
ATOM 663 C CA . SER A 1 82 ? -3.474 0.097 5.414 1.00 62.91 82 SER A CA 1
ATOM 664 C C . SER A 1 82 ? -3.681 -0.157 3.913 1.00 62.91 82 SER A C 1
ATOM 666 O O . SER A 1 82 ? -2.723 -0.495 3.209 1.00 62.91 82 SER A O 1
ATOM 668 N N . ARG A 1 83 ? -4.886 0.087 3.372 1.00 67.00 83 ARG A N 1
ATOM 669 C CA . ARG A 1 83 ? -5.124 0.083 1.915 1.00 67.00 83 ARG A CA 1
ATOM 670 C C . ARG A 1 83 ? -4.362 1.198 1.198 1.00 67.00 83 ARG A C 1
ATOM 672 O O . ARG A 1 83 ? -3.800 0.940 0.133 1.00 67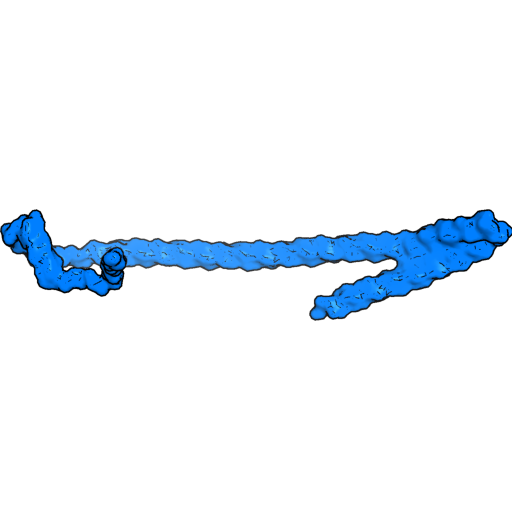.00 83 ARG A O 1
ATOM 679 N N . GLY A 1 84 ? -4.305 2.400 1.773 1.00 70.62 84 GLY A N 1
ATOM 680 C CA . GLY A 1 84 ? -3.560 3.533 1.214 1.00 70.62 84 GLY A CA 1
ATOM 681 C C . GLY A 1 84 ? -2.054 3.270 1.132 1.00 70.62 84 GLY A C 1
ATOM 682 O O . GLY A 1 84 ? -1.433 3.534 0.101 1.00 70.62 84 GLY A O 1
ATOM 683 N N . LEU A 1 85 ? -1.481 2.665 2.176 1.00 76.69 85 LEU A N 1
ATOM 684 C CA . LEU A 1 85 ? -0.060 2.306 2.229 1.00 76.69 85 LEU A CA 1
ATOM 685 C C . LEU A 1 85 ? 0.315 1.244 1.180 1.00 76.69 85 LEU A C 1
ATOM 687 O O . LEU A 1 85 ? 1.308 1.402 0.467 1.00 76.69 85 LEU A O 1
ATOM 691 N N . GLY A 1 86 ? -0.506 0.200 1.023 1.00 77.00 86 GLY A N 1
ATOM 692 C CA . GLY A 1 86 ? -0.290 -0.836 0.005 1.00 77.00 86 GLY A CA 1
ATOM 693 C C . GLY A 1 86 ? -0.378 -0.300 -1.429 1.00 77.00 86 GLY A C 1
ATOM 694 O O . GLY A 1 86 ? 0.440 -0.655 -2.285 1.00 77.00 86 GLY A O 1
ATOM 695 N N . PHE A 1 87 ? -1.323 0.609 -1.689 1.00 75.88 87 PHE A N 1
ATOM 696 C CA . PHE A 1 87 ? -1.439 1.277 -2.987 1.00 75.88 87 PHE A CA 1
ATOM 697 C C . PHE A 1 87 ? -0.250 2.199 -3.274 1.00 75.88 87 PHE A C 1
ATOM 699 O O . PHE A 1 87 ? 0.313 2.139 -4.367 1.00 75.88 87 PHE A O 1
ATOM 706 N N . GLY A 1 88 ? 0.172 3.004 -2.295 1.00 78.75 88 GLY A N 1
ATOM 707 C CA . GLY A 1 88 ? 1.321 3.900 -2.434 1.00 78.75 88 GLY A CA 1
ATOM 708 C C . GLY A 1 88 ? 2.619 3.149 -2.735 1.00 78.75 88 GLY A C 1
ATOM 709 O O . GLY A 1 88 ? 3.344 3.519 -3.660 1.00 78.75 88 GLY A O 1
ATOM 710 N N . LEU A 1 89 ? 2.873 2.044 -2.023 1.00 84.31 89 LEU A N 1
ATOM 711 C CA . LEU A 1 89 ? 4.044 1.194 -2.256 1.00 84.31 89 LEU A CA 1
ATOM 712 C C . LEU A 1 89 ? 4.035 0.589 -3.669 1.00 84.31 89 LEU A C 1
ATOM 714 O O . LEU A 1 89 ? 5.052 0.602 -4.360 1.00 84.31 89 LEU A O 1
ATOM 718 N N . THR A 1 90 ? 2.876 0.102 -4.118 1.00 80.44 90 THR A N 1
ATOM 719 C CA . THR A 1 90 ? 2.719 -0.486 -5.457 1.00 80.44 90 THR A CA 1
ATOM 720 C C . THR A 1 90 ? 2.973 0.553 -6.554 1.00 80.44 90 THR A C 1
ATOM 722 O O . THR A 1 90 ? 3.695 0.274 -7.513 1.00 80.44 90 THR A O 1
ATOM 725 N N . ILE A 1 91 ? 2.441 1.772 -6.403 1.00 77.75 91 ILE A N 1
ATOM 726 C CA . ILE A 1 91 ? 2.656 2.875 -7.352 1.00 77.75 91 ILE A CA 1
ATOM 727 C C . ILE A 1 91 ? 4.137 3.267 -7.394 1.00 77.75 91 ILE A C 1
ATOM 729 O O . ILE A 1 91 ? 4.706 3.366 -8.481 1.00 77.75 91 ILE A O 1
ATOM 733 N N . ALA A 1 92 ? 4.782 3.419 -6.235 1.00 82.81 92 ALA A N 1
ATOM 734 C CA . ALA A 1 92 ? 6.203 3.748 -6.154 1.00 82.81 92 ALA A CA 1
ATOM 735 C C . ALA A 1 92 ? 7.074 2.690 -6.854 1.00 82.81 92 ALA A C 1
ATOM 737 O O . ALA A 1 92 ? 7.929 3.029 -7.675 1.00 82.81 92 ALA A O 1
ATOM 738 N N . TYR A 1 93 ? 6.811 1.406 -6.590 1.00 82.94 93 TYR A N 1
ATOM 739 C CA . TYR A 1 93 ? 7.556 0.309 -7.205 1.00 82.94 93 TYR A CA 1
ATOM 740 C C . TYR A 1 93 ? 7.315 0.211 -8.714 1.00 82.94 93 TYR A C 1
ATOM 742 O O . TYR A 1 93 ? 8.220 -0.146 -9.457 1.00 82.94 93 TYR A O 1
ATOM 750 N N . THR A 1 94 ? 6.123 0.570 -9.190 1.00 82.06 94 THR A N 1
ATOM 751 C CA . THR A 1 94 ? 5.812 0.578 -10.627 1.00 82.06 94 THR A CA 1
ATOM 752 C C . THR A 1 94 ? 6.541 1.722 -11.338 1.00 82.06 94 THR A C 1
ATOM 754 O O . THR A 1 94 ? 7.211 1.496 -12.341 1.00 82.06 94 THR A O 1
ATOM 757 N N . ILE A 1 95 ? 6.498 2.941 -10.788 1.00 78.56 95 ILE A N 1
ATOM 758 C CA . ILE A 1 95 ? 7.149 4.117 -11.393 1.00 78.56 95 ILE A CA 1
ATOM 759 C C . ILE A 1 95 ? 8.662 3.923 -11.510 1.00 78.56 95 ILE A C 1
ATOM 761 O O . ILE A 1 95 ? 9.244 4.288 -12.527 1.00 78.56 95 ILE A O 1
ATOM 765 N N . VAL A 1 96 ? 9.302 3.350 -10.489 1.00 83.06 96 VAL A N 1
ATOM 766 C CA . VAL A 1 96 ? 10.758 3.134 -10.490 1.00 83.06 96 VAL A CA 1
ATOM 767 C C . VAL A 1 96 ? 11.132 1.819 -11.177 1.00 83.06 96 VAL A C 1
ATOM 769 O O . VAL A 1 96 ? 12.098 1.764 -11.937 1.00 83.06 96 VAL A O 1
ATOM 772 N N . GLY A 1 97 ? 10.367 0.757 -10.936 1.00 82.38 97 GLY A N 1
ATOM 773 C CA . GLY A 1 97 ? 10.681 -0.596 -11.380 1.00 82.38 97 GLY A CA 1
ATOM 774 C C . GLY A 1 97 ? 10.478 -0.818 -12.874 1.00 82.38 97 GLY A C 1
ATOM 775 O O . GLY A 1 97 ? 11.288 -1.508 -13.487 1.00 82.38 97 GLY A O 1
ATOM 776 N N . THR A 1 98 ? 9.454 -0.229 -13.500 1.00 85.19 98 THR A N 1
ATOM 777 C CA . THR A 1 98 ? 9.202 -0.457 -14.934 1.00 85.19 98 THR A CA 1
ATOM 778 C C . THR A 1 98 ? 10.265 0.173 -15.848 1.00 85.19 98 THR A C 1
ATOM 780 O O . THR A 1 98 ? 10.713 -0.519 -16.765 1.00 85.19 98 THR A O 1
ATOM 783 N N . PRO A 1 99 ? 10.760 1.407 -15.613 1.00 83.06 99 PRO A N 1
ATOM 784 C CA . PRO A 1 99 ? 11.910 1.940 -16.347 1.00 83.06 99 PRO A CA 1
ATOM 785 C C . PRO A 1 99 ? 13.180 1.105 -16.150 1.00 83.06 99 PRO A C 1
ATOM 787 O O . PRO A 1 99 ? 13.891 0.844 -17.117 1.00 83.06 99 PRO A O 1
ATOM 790 N N . LEU A 1 100 ? 13.442 0.644 -14.921 1.00 85.44 100 LEU A N 1
ATOM 791 C CA . LEU A 1 100 ? 14.577 -0.231 -14.599 1.00 85.44 100 LEU A CA 1
ATOM 792 C C . LEU A 1 100 ? 14.491 -1.569 -15.341 1.00 85.44 100 LEU A C 1
ATOM 794 O O . LEU A 1 100 ? 15.476 -2.025 -15.920 1.00 85.44 100 LEU A O 1
ATOM 798 N N . LEU A 1 101 ? 13.303 -2.172 -15.379 1.00 85.25 101 LEU A N 1
ATOM 799 C CA . LEU A 1 101 ? 13.050 -3.404 -16.116 1.00 85.25 101 LEU A CA 1
ATOM 800 C C . LEU A 1 101 ? 13.184 -3.189 -17.631 1.00 85.25 101 LEU A C 1
ATOM 802 O O . LEU A 1 101 ? 13.784 -4.013 -18.315 1.00 85.25 101 LEU A O 1
ATOM 806 N N . GLY A 1 102 ? 12.688 -2.065 -18.153 1.00 83.38 102 GLY A N 1
ATOM 807 C CA . GLY A 1 102 ? 12.866 -1.678 -19.554 1.00 83.38 102 GLY A CA 1
ATOM 808 C C . GLY A 1 102 ? 14.334 -1.466 -19.926 1.00 83.38 102 GLY A C 1
ATOM 809 O O . GLY A 1 102 ? 14.767 -1.910 -20.988 1.00 83.38 102 GLY A O 1
ATOM 810 N N . ALA A 1 103 ? 15.122 -0.867 -19.029 1.00 84.12 103 ALA A N 1
ATOM 811 C CA . ALA A 1 103 ? 16.567 -0.727 -19.185 1.00 84.12 103 ALA A CA 1
ATOM 812 C C . ALA A 1 103 ? 17.268 -2.086 -19.230 1.00 84.12 103 ALA A C 1
ATOM 814 O O . ALA A 1 103 ? 18.104 -2.317 -20.099 1.00 84.12 103 ALA A O 1
ATOM 815 N N . LEU A 1 104 ? 16.895 -2.994 -18.323 1.00 88.12 104 LEU A N 1
ATOM 816 C CA . LEU A 1 104 ? 17.458 -4.340 -18.248 1.00 88.12 104 LEU A CA 1
ATOM 817 C C . LEU A 1 104 ? 17.158 -5.147 -19.520 1.00 88.12 104 LEU A C 1
ATOM 819 O O . LEU A 1 104 ? 18.051 -5.783 -20.077 1.00 88.12 104 LEU A O 1
ATOM 823 N N . ILE A 1 105 ? 15.915 -5.088 -20.007 1.00 85.50 105 ILE A N 1
ATOM 824 C CA . ILE A 1 105 ? 15.509 -5.742 -21.258 1.00 85.50 105 ILE A CA 1
ATOM 825 C C . ILE A 1 105 ? 16.240 -5.110 -22.446 1.00 85.50 105 ILE A C 1
ATOM 827 O O . ILE A 1 105 ? 16.761 -5.831 -23.293 1.00 85.50 105 ILE A O 1
ATOM 831 N N . GLY A 1 106 ? 16.321 -3.779 -22.499 1.00 83.69 106 GLY A N 1
ATOM 832 C CA . GLY A 1 106 ? 17.027 -3.054 -23.554 1.00 83.69 106 GLY A CA 1
ATOM 833 C C . GLY A 1 106 ? 18.517 -3.392 -23.614 1.00 83.69 106 GLY A C 1
ATOM 834 O O . GLY A 1 106 ? 19.052 -3.611 -24.698 1.00 83.69 106 GLY A O 1
ATOM 835 N N . TRP A 1 107 ? 19.158 -3.518 -22.450 1.00 87.44 107 TRP A N 1
ATOM 836 C CA . TRP A 1 107 ? 20.541 -3.976 -22.330 1.00 87.44 107 TRP A CA 1
ATOM 837 C C . TRP A 1 107 ? 20.717 -5.403 -22.863 1.00 87.44 107 TRP A C 1
ATOM 839 O O . TRP A 1 107 ? 21.610 -5.655 -23.666 1.00 87.44 107 TRP A O 1
ATOM 849 N N . LEU A 1 108 ? 19.820 -6.324 -22.494 1.00 88.69 108 LEU A N 1
ATOM 850 C CA . LEU A 1 108 ? 19.871 -7.713 -22.959 1.00 88.69 108 LEU A CA 1
ATOM 851 C C . LEU A 1 108 ? 19.666 -7.834 -24.480 1.00 88.69 108 LEU A C 1
ATOM 853 O O . LEU A 1 108 ? 20.233 -8.720 -25.120 1.00 88.69 108 LEU A O 1
ATOM 857 N N . VAL A 1 109 ? 18.843 -6.958 -25.061 1.00 85.56 109 VAL A N 1
ATOM 858 C CA . VAL A 1 109 ? 18.641 -6.878 -26.514 1.00 85.56 109 VAL A CA 1
ATOM 859 C C . VAL A 1 109 ? 19.899 -6.358 -27.206 1.00 85.56 109 VAL A C 1
ATOM 861 O O . VAL A 1 109 ? 20.301 -6.936 -28.213 1.00 85.56 109 VAL A O 1
ATOM 864 N N . ASP A 1 110 ? 20.549 -5.333 -26.657 1.00 86.88 110 ASP A N 1
ATOM 865 C CA . ASP A 1 110 ? 21.804 -4.799 -27.197 1.00 86.88 110 ASP A CA 1
ATOM 866 C C . ASP A 1 110 ? 22.948 -5.822 -27.144 1.00 86.88 110 ASP A C 1
ATOM 868 O O . ASP A 1 110 ? 23.668 -5.978 -28.132 1.00 86.88 110 ASP A O 1
ATOM 872 N N . GLU A 1 111 ? 23.046 -6.598 -26.061 1.00 86.94 111 GLU A N 1
ATOM 873 C CA . GLU A 1 111 ? 24.017 -7.694 -25.914 1.00 86.94 111 GLU A CA 1
ATOM 874 C C . GLU A 1 111 ? 23.859 -8.750 -27.028 1.00 86.94 111 GLU A C 1
ATOM 876 O O . GLU A 1 111 ? 24.841 -9.277 -27.549 1.00 86.94 111 GLU A O 1
ATOM 881 N N . LYS A 1 112 ? 22.615 -9.050 -27.433 1.00 86.00 112 LYS A N 1
ATOM 882 C CA . LYS A 1 112 ? 22.319 -10.062 -28.463 1.00 86.00 112 LYS A CA 1
ATOM 883 C C . LYS A 1 112 ? 22.356 -9.529 -29.892 1.00 86.00 112 LYS A C 1
ATOM 885 O O . LYS A 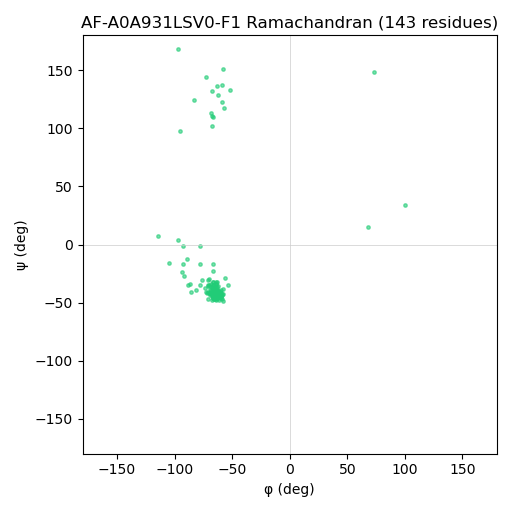1 112 ? 22.708 -10.277 -30.801 1.00 86.00 112 LYS A O 1
ATOM 890 N N . ALA A 1 113 ? 21.953 -8.281 -30.105 1.00 84.62 113 ALA A N 1
ATOM 891 C CA . ALA A 1 113 ? 21.893 -7.663 -31.428 1.00 84.62 113 ALA A CA 1
ATOM 892 C C . ALA A 1 113 ? 23.212 -6.978 -31.827 1.00 84.62 113 ALA A C 1
ATOM 894 O O . ALA A 1 113 ? 23.380 -6.615 -32.990 1.00 84.62 113 ALA A O 1
ATOM 895 N N . GLY A 1 114 ? 24.144 -6.789 -30.883 1.00 79.50 114 GLY A N 1
ATOM 896 C CA . GLY A 1 114 ? 25.395 -6.058 -31.108 1.00 79.50 114 GLY A CA 1
ATOM 897 C C . GLY A 1 114 ? 25.187 -4.557 -31.340 1.00 79.50 114 GLY A C 1
ATOM 898 O O . GLY A 1 114 ? 26.081 -3.872 -31.839 1.00 79.50 114 GLY A O 1
ATOM 899 N N . THR A 1 115 ? 24.002 -4.039 -31.015 1.00 82.88 115 THR A N 1
ATOM 900 C CA . THR A 1 115 ? 23.638 -2.626 -31.152 1.00 82.88 115 THR A CA 1
ATOM 901 C C . THR A 1 115 ? 23.809 -1.884 -29.824 1.00 82.88 115 THR A C 1
ATOM 903 O O . THR A 1 115 ? 24.028 -2.494 -28.787 1.00 82.88 115 THR A O 1
ATOM 906 N N . ARG A 1 116 ? 23.740 -0.545 -29.844 1.00 77.56 116 ARG A N 1
ATOM 907 C CA . ARG A 1 116 ? 23.675 0.310 -28.632 1.00 77.56 116 ARG A CA 1
ATOM 908 C C . ARG A 1 116 ? 22.346 1.068 -28.498 1.00 77.56 116 ARG A C 1
ATOM 910 O O . ARG A 1 116 ? 22.230 1.995 -27.700 1.00 77.56 116 ARG A O 1
ATOM 917 N N . MET A 1 117 ? 21.377 0.760 -29.360 1.00 83.50 117 MET A N 1
ATOM 918 C CA . MET A 1 117 ? 20.099 1.480 -29.433 1.00 83.50 117 MET A CA 1
ATOM 919 C C . MET A 1 117 ? 19.005 0.823 -28.584 1.00 83.50 117 MET A C 1
ATOM 921 O O . MET A 1 117 ? 18.063 1.500 -28.174 1.00 83.50 117 MET A O 1
ATOM 925 N N . GLY A 1 118 ? 19.127 -0.470 -28.294 1.00 79.62 118 GLY A N 1
ATOM 926 C CA . GLY A 1 118 ? 18.186 -1.252 -27.502 1.00 79.62 118 GLY A CA 1
ATOM 927 C C . GLY A 1 118 ? 18.055 -0.741 -26.073 1.00 79.62 118 GLY A C 1
ATOM 928 O O . GLY A 1 118 ? 16.941 -0.689 -25.558 1.00 79.62 118 GLY A O 1
ATOM 929 N N . LEU A 1 119 ? 19.136 -0.255 -25.459 1.00 80.75 119 LEU A N 1
ATOM 930 C CA . LEU A 1 119 ? 19.109 0.329 -24.118 1.00 80.75 119 LEU A CA 1
ATOM 931 C C . LEU A 1 119 ? 18.265 1.612 -24.063 1.00 80.75 119 LEU A C 1
ATOM 933 O O . LEU A 1 119 ? 17.445 1.790 -23.160 1.00 80.75 119 LEU A O 1
ATOM 937 N N . GLY A 1 120 ? 18.421 2.493 -25.056 1.00 81.06 120 GLY A N 1
ATOM 938 C CA . GLY A 1 120 ? 17.643 3.731 -25.164 1.00 81.06 120 GLY A CA 1
ATOM 939 C C . GLY A 1 120 ? 16.171 3.476 -25.497 1.00 81.06 120 GLY A C 1
ATOM 940 O O . GLY A 1 120 ? 15.278 4.046 -24.878 1.00 81.06 120 GLY A O 1
ATOM 941 N N . ILE A 1 121 ? 15.894 2.571 -26.436 1.00 85.56 121 ILE A N 1
ATOM 942 C CA . ILE A 1 121 ? 14.515 2.240 -26.825 1.00 85.56 121 ILE A CA 1
ATOM 943 C C . ILE A 1 121 ? 13.800 1.492 -25.692 1.00 85.56 121 ILE A C 1
ATOM 945 O O . ILE A 1 121 ? 12.647 1.792 -25.381 1.00 85.56 121 ILE A O 1
ATOM 949 N N . GLY A 1 122 ? 14.487 0.555 -25.035 1.00 83.31 122 GLY A N 1
ATOM 950 C CA . GLY A 1 122 ? 13.949 -0.227 -23.924 1.00 83.31 122 GLY A CA 1
ATOM 951 C C . GLY A 1 122 ? 13.637 0.617 -22.689 1.00 83.31 122 GLY A C 1
ATOM 952 O O . GLY A 1 122 ? 12.579 0.442 -22.087 1.00 83.31 122 GLY A O 1
ATOM 953 N N . THR A 1 123 ? 14.496 1.583 -22.342 1.00 79.56 123 THR A N 1
ATOM 954 C CA . THR A 1 123 ? 14.223 2.527 -21.241 1.00 79.56 123 THR A CA 1
ATOM 955 C C . THR A 1 123 ? 13.009 3.405 -21.527 1.00 79.56 123 THR A C 1
ATOM 957 O O . THR A 1 123 ? 12.134 3.524 -20.669 1.00 79.56 123 THR A O 1
ATOM 960 N N . VAL A 1 124 ? 12.915 3.978 -22.732 1.00 85.69 124 VAL A N 1
ATOM 961 C CA . VAL A 1 124 ? 11.786 4.840 -23.123 1.00 85.69 124 VAL A CA 1
ATOM 962 C C . VAL A 1 124 ? 10.475 4.052 -23.157 1.00 85.69 124 VAL A C 1
ATOM 964 O O . VAL A 1 124 ? 9.485 4.494 -22.577 1.00 85.69 124 VAL A O 1
ATOM 967 N N . LEU A 1 125 ? 10.466 2.857 -23.757 1.00 85.19 125 LEU A N 1
ATOM 968 C CA . LEU A 1 125 ? 9.285 1.988 -23.759 1.00 85.19 125 LEU A CA 1
ATOM 969 C C . LEU A 1 125 ? 8.895 1.548 -22.346 1.00 85.19 125 LEU A C 1
ATOM 971 O O . LEU A 1 125 ? 7.716 1.603 -21.999 1.00 85.19 125 LEU A O 1
ATOM 975 N N . GLY A 1 126 ? 9.865 1.163 -21.514 1.00 78.69 126 GLY A N 1
ATOM 976 C CA . GLY A 1 126 ? 9.624 0.805 -20.116 1.00 78.69 126 GLY A CA 1
ATOM 977 C C . GLY A 1 126 ? 9.012 1.956 -19.317 1.00 78.69 126 GLY A C 1
ATOM 978 O O . GLY A 1 126 ? 8.062 1.748 -18.566 1.00 78.69 126 GLY A O 1
ATOM 979 N N . ALA A 1 127 ? 9.486 3.185 -19.526 1.00 77.94 127 ALA A N 1
ATOM 980 C CA . ALA A 1 127 ? 8.914 4.371 -18.898 1.00 77.94 127 ALA A CA 1
ATOM 981 C C . ALA A 1 127 ? 7.481 4.652 -19.379 1.00 77.94 127 ALA A C 1
ATOM 983 O O . ALA A 1 127 ? 6.592 4.855 -18.552 1.00 77.94 127 ALA A O 1
ATOM 984 N N . CYS A 1 128 ? 7.223 4.602 -20.690 1.00 85.88 128 CYS A N 1
ATOM 985 C CA . CYS A 1 128 ? 5.878 4.795 -21.242 1.00 85.88 128 CYS A CA 1
ATOM 986 C C . CYS A 1 128 ? 4.880 3.757 -20.711 1.00 85.88 128 CYS A C 1
ATOM 988 O O . CYS A 1 128 ? 3.778 4.118 -20.299 1.00 85.88 128 CYS A O 1
ATOM 990 N N . VAL A 1 129 ? 5.272 2.480 -20.675 1.00 84.56 129 VAL A N 1
ATOM 991 C CA . VAL A 1 129 ? 4.436 1.396 -20.140 1.00 84.56 129 VAL A CA 1
ATOM 992 C C . VAL A 1 129 ? 4.224 1.562 -18.636 1.00 84.56 129 VAL A C 1
ATOM 994 O O . VAL A 1 129 ? 3.093 1.429 -18.174 1.00 84.56 129 VAL A O 1
ATOM 997 N N . GLY A 1 130 ? 5.266 1.907 -17.877 1.00 78.56 130 GLY A N 1
ATOM 998 C CA . GLY A 1 130 ? 5.170 2.130 -16.432 1.00 78.56 130 GLY A CA 1
ATOM 999 C C . GLY A 1 130 ? 4.199 3.252 -16.074 1.00 78.56 130 GLY A C 1
ATOM 1000 O O . GLY A 1 130 ? 3.330 3.074 -15.220 1.00 78.56 130 GLY A O 1
ATOM 1001 N N . VAL A 1 131 ? 4.283 4.383 -16.782 1.00 82.94 131 VAL A N 1
ATOM 1002 C CA . VAL A 1 131 ? 3.362 5.516 -16.603 1.00 82.94 131 VAL A CA 1
ATOM 1003 C C . VAL A 1 131 ? 1.936 5.131 -17.000 1.00 82.94 131 VAL A C 1
ATOM 1005 O O . VAL A 1 131 ? 1.006 5.383 -16.235 1.00 82.94 131 VAL A O 1
ATOM 1008 N N . ALA A 1 132 ? 1.744 4.474 -18.148 1.00 84.75 132 ALA A N 1
ATOM 1009 C CA . ALA A 1 132 ? 0.421 4.018 -18.575 1.00 84.75 132 ALA A CA 1
ATOM 1010 C C . ALA A 1 132 ? -0.210 3.054 -17.555 1.00 84.75 132 ALA A C 1
ATOM 1012 O O . ALA A 1 132 ? -1.386 3.183 -17.215 1.00 84.75 132 ALA A O 1
ATOM 1013 N N . MET A 1 133 ? 0.575 2.122 -17.011 1.00 78.81 133 MET A N 1
ATOM 1014 C CA . MET A 1 133 ? 0.109 1.154 -16.021 1.00 78.81 133 MET A CA 1
ATOM 1015 C C . MET A 1 133 ? -0.232 1.821 -14.683 1.00 78.81 133 MET A C 1
ATOM 1017 O O . MET A 1 133 ? -1.271 1.511 -14.101 1.00 78.81 133 MET A O 1
ATOM 1021 N N . ALA A 1 134 ? 0.575 2.788 -14.233 1.00 77.12 134 ALA A N 1
ATOM 1022 C CA . ALA A 1 134 ? 0.281 3.584 -13.043 1.00 77.12 134 ALA A CA 1
ATOM 1023 C C . ALA A 1 134 ? -1.040 4.361 -13.189 1.00 77.12 134 ALA A C 1
ATOM 1025 O O . ALA A 1 134 ? -1.863 4.352 -12.273 1.00 77.12 134 ALA A O 1
ATOM 1026 N N . LEU A 1 135 ? -1.283 4.964 -14.359 1.00 84.62 135 LEU A N 1
ATOM 1027 C CA . LEU A 1 135 ? -2.535 5.668 -14.653 1.00 84.62 135 LEU A CA 1
ATOM 1028 C C . LEU A 1 135 ? -3.744 4.724 -14.676 1.00 84.62 135 LEU A C 1
ATOM 1030 O O . LEU A 1 135 ? -4.785 5.073 -14.127 1.00 84.62 135 LEU A O 1
ATOM 1034 N N . VAL A 1 136 ? -3.613 3.522 -15.245 1.00 85.75 136 VAL A N 1
ATOM 1035 C CA . VAL A 1 136 ? -4.694 2.516 -15.266 1.00 85.75 136 VAL A CA 1
ATOM 1036 C C . VAL A 1 136 ? -5.022 2.002 -13.862 1.00 85.75 136 VAL A C 1
ATOM 1038 O O . VAL A 1 136 ? -6.192 1.816 -13.520 1.00 85.75 136 VAL A O 1
ATOM 1041 N N . ILE A 1 137 ? -4.005 1.764 -13.032 1.00 79.31 137 ILE A N 1
ATOM 1042 C CA . ILE A 1 137 ? -4.195 1.350 -11.636 1.00 79.31 137 ILE A CA 1
ATOM 1043 C C . ILE A 1 137 ? -4.912 2.460 -10.862 1.00 79.31 137 ILE A C 1
ATOM 1045 O O . ILE A 1 137 ? -5.878 2.183 -10.149 1.00 79.31 137 ILE A O 1
ATOM 1049 N N . LEU A 1 138 ? -4.493 3.712 -11.058 1.00 78.38 138 LEU A N 1
ATOM 1050 C CA . LEU A 1 138 ? -5.115 4.869 -10.425 1.00 78.38 138 LEU A CA 1
ATOM 1051 C C . LEU A 1 138 ? -6.567 5.065 -10.890 1.00 78.38 138 LEU A C 1
ATOM 1053 O O . LEU A 1 138 ? -7.440 5.269 -10.051 1.00 78.38 138 LEU A O 1
ATOM 1057 N N . SER A 1 139 ? -6.851 4.925 -12.190 1.00 83.12 139 SER A N 1
ATOM 1058 C CA . SER A 1 139 ? -8.212 5.051 -12.732 1.00 83.12 139 SER A CA 1
ATOM 1059 C C . SER A 1 139 ? -9.139 3.929 -12.259 1.00 83.12 139 SER A C 1
ATOM 1061 O O . SER A 1 139 ? -10.332 4.132 -12.046 1.00 83.12 139 SER A O 1
ATOM 1063 N N . ARG A 1 140 ? -8.605 2.714 -12.086 1.00 78.50 140 ARG A N 1
ATOM 1064 C CA . ARG A 1 140 ? -9.361 1.596 -11.506 1.00 78.50 140 ARG A CA 1
ATOM 1065 C C . ARG A 1 140 ? -9.657 1.819 -10.029 1.00 78.50 140 ARG A C 1
ATOM 1067 O O . ARG A 1 140 ? -10.753 1.496 -9.587 1.00 78.50 140 ARG A O 1
ATOM 1074 N N . ALA A 1 141 ? -8.708 2.380 -9.286 1.00 72.06 141 ALA A N 1
ATOM 1075 C CA . ALA A 1 141 ? -8.908 2.728 -7.886 1.00 72.06 141 ALA A CA 1
ATOM 1076 C C . ALA A 1 141 ? -9.918 3.875 -7.715 1.00 72.06 141 ALA A C 1
ATOM 1078 O O . ALA A 1 141 ? -10.716 3.841 -6.782 1.00 72.06 141 ALA A O 1
ATOM 1079 N N . SER A 1 142 ? -9.929 4.861 -8.622 1.00 69.50 142 SER A N 1
ATOM 1080 C CA . SER A 1 142 ? -10.889 5.971 -8.580 1.00 69.50 142 SER A CA 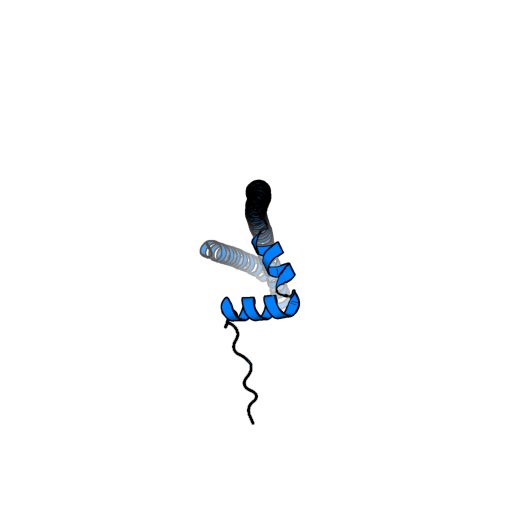1
ATOM 1081 C C . SER A 1 142 ? -12.313 5.550 -8.947 1.00 69.50 142 SER A C 1
ATOM 1083 O O . SER A 1 142 ? -13.250 6.050 -8.340 1.00 69.50 142 SER A O 1
ATOM 1085 N N . ASN A 1 143 ? -12.483 4.617 -9.890 1.00 66.56 143 ASN A N 1
ATOM 1086 C CA . ASN A 1 143 ? -13.800 4.120 -10.318 1.00 66.56 143 ASN A CA 1
ATOM 1087 C C . ASN A 1 143 ? -14.444 3.110 -9.348 1.00 66.56 143 ASN A C 1
ATOM 1089 O O . ASN A 1 143 ? -15.538 2.627 -9.626 1.00 66.56 143 ASN A O 1
ATOM 1093 N N . LEU A 1 144 ? -13.770 2.747 -8.250 1.00 53.22 144 LEU A N 1
ATOM 1094 C CA . LEU A 1 144 ? -14.320 1.871 -7.208 1.00 53.22 144 LEU A CA 1
ATOM 1095 C C . LEU A 1 144 ? -15.001 2.635 -6.052 1.00 53.22 144 LEU A C 1
ATOM 1097 O O . LEU A 1 144 ? -15.484 1.987 -5.123 1.00 53.22 144 LEU A O 1
ATOM 1101 N N . LYS A 1 145 ? -15.001 3.975 -6.086 1.00 44.50 145 LYS A N 1
ATOM 1102 C CA . LYS A 1 145 ? -15.786 4.848 -5.195 1.00 44.50 145 LYS A CA 1
ATOM 1103 C C . LYS A 1 145 ? -17.136 5.169 -5.819 1.00 44.50 145 LYS A C 1
ATOM 1105 O O . LYS A 1 145 ? -18.102 5.264 -5.034 1.00 44.50 145 LYS A O 1
#

Radius of gyration: 41.11 Å; Cα contacts (8 Å, |Δi|>4): 62; chains: 1; bounding box: 85×55×88 Å

Secondary structure (DSSP, 8-state):
----PPPS--PPPHHHHHHHHHHHH-HHHHHHHTTS---TTHHHHHHHHHHHHHHHHHHHHHHHHHHHHHHHHHHHHHHHHHHHHHHHHHHHHHHHHHHHHHHHHHHHHHHHHT-SSHHHHHHHHHHHHHHHHHHHHHHHHHTT-

pLDDT: mean 73.85, std 10.45, range [44.5, 88.69]

Solvent-accessible surface area (backbone atoms only — not comparable to full-atom values): 8039 Å² total; per-residue (Å²): 136,85,84,79,75,84,75,88,84,77,74,74,51,71,71,58,49,47,54,52,48,43,71,73,59,36,72,74,48,52,62,53,60,75,64,56,72,80,68,78,69,60,57,58,60,49,50,53,53,50,50,56,51,49,56,52,51,50,56,52,47,52,55,48,51,54,50,49,56,50,51,51,50,52,52,49,52,52,52,51,52,55,51,50,53,55,50,51,52,52,46,53,48,36,62,56,44,29,26,52,49,16,32,52,52,7,43,56,46,14,72,73,70,76,47,81,57,32,34,59,52,22,27,52,51,17,39,56,51,22,52,52,52,48,52,51,53,50,52,55,60,60,73,73,113

Foldseek 3Di:
DDDDDDDPDPPPPPVVVVVVVCVPQPPVVVVVVVPPPPPPPVVVVVVVVVVVVVVVVVVVVVVVVVVVVVVVVVVVVVVVVVVVVVLVVVLVCLQPVQLVVLQVQLVVVCVVVVHPCSNVVSNVVSNVVSVVVSVVSVVVVVVVD

Sequence (145 aa):
MPEERPRPEDKPSDEELERRLTALLGESELGALAQTPPAPDLDEEFEERVRGIQDRAQSLHERRESKAREAEREQQLDRESSRGLGFGLTIAYTIVGTPLLGALIGWLVDEKAGTRMGLGIGTVLGACVGVAMALVILSRASNLK